Protein AF-M0ZMR1-F1 (afdb_monomer_lite)

Organism: Solanum tuberosum (NCBI:txid4113)

Foldseek 3Di:
DDDDDLVNLLVVLLVVLVVLLVVQVVCCVPDPDHLADPVLVLLLCLLCCVLVVHHSVVSVPDPDDSVSSVQCVCCVPPHVCPLLSVQLVLLSLLLVLLLVVCVLVVHDPVVNVVVSCCSRVPPVNSSCSSSRHNVSNVSNVVSVVVVCVSVVVDPPDD

InterPro domains:
  IPR007704 GPI mannosyltransferase 1 [PTHR12886] (4-154)
  IPR009600 GPI transamidase subunit PIG-U [PF06728] (14-154)

pLDDT: mean 94.02, std 10.06, range [45.0, 98.44]

Radius of gyration: 17.82 Å; chains: 1; bounding box: 36×49×54 Å

Sequence (158 aa):
MVTVNLKSLLIFSAFLRLFLIIYGEWQDTHMEVRYTDVDYLVFSDAAALVAAGKSPYQRSTYRYSPLIAFLLVPNSFIHPSWGKFIFSASDLLVGFLINAILKLRGVPEKLCTYSVMVWLLNPFTFTIGTRGNCEPIICAIILWIILCLMNGKTSSTF

Secondary structure (DSSP, 8-state):
-----HHHHHHHHHHHHHHHHHHHHHHHHH-SS-SS-HHHHHHHHHHHHHHTTS-GGGSTT--S-HHHHHHTGGGGTT-TTHHHHHHHHHHHHHHHHHHHHHHHTT--HHHHHHHHHHHHS-HHHHHHHHHT-SHHHHHHHHHHHHHHHHTT-S----

Structure (mmCIF, N/CA/C/O backbone):
data_AF-M0ZMR1-F1
#
_entry.id   AF-M0ZMR1-F1
#
loop_
_atom_site.group_PDB
_atom_site.id
_atom_site.type_symbol
_atom_site.label_atom_id
_atom_site.label_alt_id
_atom_site.label_comp_id
_atom_site.label_asym_id
_atom_site.label_entity_id
_atom_site.label_seq_id
_atom_site.pdbx_PDB_ins_code
_atom_site.Cartn_x
_atom_site.Cartn_y
_atom_site.Cartn_z
_atom_site.occupancy
_atom_site.B_iso_or_equiv
_atom_site.auth_seq_id
_atom_site.auth_comp_id
_atom_site.auth_asym_id
_atom_site.auth_atom_id
_atom_site.pdbx_PDB_model_num
ATOM 1 N N . MET A 1 1 ? -4.372 -10.681 30.554 1.00 45.00 1 MET A N 1
ATOM 2 C CA . MET A 1 1 ? -4.889 -10.542 29.174 1.00 45.00 1 MET A CA 1
ATOM 3 C C . MET A 1 1 ? -4.045 -9.471 28.500 1.00 45.00 1 MET A C 1
ATOM 5 O O . MET A 1 1 ? -4.062 -8.347 28.981 1.00 45.00 1 MET A O 1
ATOM 9 N N . VAL A 1 2 ? -3.215 -9.825 27.514 1.00 52.09 2 VAL A N 1
ATOM 10 C CA . VAL A 1 2 ? -2.314 -8.865 26.849 1.00 52.09 2 VAL A CA 1
ATOM 11 C C . VAL A 1 2 ? -3.168 -7.811 26.146 1.00 52.09 2 VAL A C 1
ATOM 13 O O . VAL A 1 2 ? -3.940 -8.135 25.247 1.00 52.09 2 VAL A O 1
ATOM 16 N N . THR A 1 3 ? -3.083 -6.559 26.586 1.00 65.75 3 THR A N 1
ATOM 17 C CA . THR A 1 3 ? -3.743 -5.434 25.927 1.00 65.75 3 THR A CA 1
ATOM 18 C C . THR A 1 3 ? -2.924 -5.057 24.696 1.00 65.75 3 THR A C 1
ATOM 20 O O . THR A 1 3 ? -1.833 -4.502 24.796 1.00 65.75 3 THR A O 1
ATOM 23 N N . VAL A 1 4 ? -3.420 -5.413 23.510 1.00 77.75 4 VAL A N 1
ATOM 24 C CA . VAL A 1 4 ? -2.754 -5.068 22.248 1.00 77.75 4 VAL A CA 1
ATOM 25 C C . VAL A 1 4 ? -2.888 -3.562 22.020 1.00 77.75 4 VAL A C 1
ATOM 27 O O . VAL A 1 4 ? -3.987 -3.052 21.817 1.00 77.75 4 VAL A O 1
ATOM 30 N N . ASN A 1 5 ? -1.763 -2.848 22.072 1.00 88.75 5 ASN A N 1
ATOM 31 C CA . ASN A 1 5 ? -1.697 -1.421 21.770 1.00 88.75 5 ASN A CA 1
ATOM 32 C C . ASN A 1 5 ? -1.697 -1.206 20.245 1.00 88.75 5 ASN A C 1
ATOM 34 O O . ASN A 1 5 ? -0.951 -1.876 19.527 1.00 88.75 5 ASN A O 1
ATOM 38 N N . LEU A 1 6 ? -2.476 -0.234 19.758 1.00 91.31 6 LEU A N 1
ATOM 39 C CA . LEU A 1 6 ? -2.524 0.160 18.345 1.00 91.31 6 LEU A CA 1
ATOM 40 C C . LEU A 1 6 ? -1.130 0.426 17.757 1.00 91.31 6 LEU A C 1
ATOM 42 O O . LEU A 1 6 ? -0.841 -0.010 16.647 1.00 91.31 6 LEU A O 1
ATOM 46 N N . LYS A 1 7 ? -0.247 1.102 18.501 1.00 94.00 7 LYS A N 1
ATOM 47 C CA . LYS A 1 7 ? 1.122 1.388 18.055 1.00 94.00 7 LYS A CA 1
ATOM 48 C C . LYS A 1 7 ? 1.908 0.100 17.819 1.00 94.00 7 LYS A C 1
ATOM 50 O O . LYS A 1 7 ? 2.550 -0.039 16.784 1.00 94.00 7 LYS A O 1
ATOM 55 N N . SER A 1 8 ? 1.833 -0.848 18.751 1.00 94.38 8 SER A N 1
ATOM 56 C CA . SER A 1 8 ? 2.492 -2.151 18.618 1.00 94.38 8 SER A CA 1
ATOM 57 C C . SER A 1 8 ? 1.936 -2.938 17.432 1.00 94.38 8 SER A C 1
ATOM 59 O O . SER A 1 8 ? 2.708 -3.527 16.681 1.00 94.38 8 SER A O 1
ATOM 61 N N . LEU A 1 9 ? 0.615 -2.894 17.224 1.00 95.69 9 LEU A N 1
ATOM 62 C CA . LEU A 1 9 ? -0.043 -3.543 16.092 1.00 95.69 9 LEU A CA 1
ATOM 63 C C . LEU A 1 9 ? 0.398 -2.943 14.750 1.00 95.69 9 LEU A C 1
ATOM 65 O O . LEU A 1 9 ? 0.720 -3.695 13.834 1.00 95.69 9 LEU A O 1
ATOM 69 N N . LEU A 1 10 ? 0.463 -1.613 14.638 1.00 97.00 10 LEU A N 1
ATOM 70 C CA . LEU A 1 10 ? 0.932 -0.919 13.435 1.00 97.00 10 LEU A CA 1
ATOM 71 C C . LEU A 1 10 ? 2.407 -1.214 13.143 1.00 97.00 10 LEU A C 1
ATOM 73 O O . LEU A 1 10 ? 2.744 -1.505 12.001 1.00 97.00 10 LEU A O 1
ATOM 77 N N . ILE A 1 11 ? 3.272 -1.196 14.163 1.00 97.50 11 ILE A N 1
ATOM 78 C CA . ILE A 1 11 ? 4.700 -1.518 14.012 1.00 97.50 11 ILE A CA 1
ATOM 79 C C . ILE A 1 11 ? 4.873 -2.958 13.526 1.00 97.50 11 ILE A C 1
ATOM 81 O O . ILE A 1 11 ? 5.568 -3.193 12.541 1.00 97.50 11 ILE A O 1
ATOM 85 N N . PHE A 1 12 ? 4.208 -3.918 14.171 1.00 97.38 12 PHE A N 1
ATOM 86 C CA . PHE A 1 12 ? 4.248 -5.316 13.744 1.00 97.38 12 PHE A CA 1
ATOM 87 C C . PHE A 1 12 ? 3.744 -5.482 12.303 1.00 97.38 12 PHE A C 1
ATOM 89 O O . PHE A 1 12 ? 4.384 -6.133 11.481 1.00 97.38 12 PHE A O 1
ATOM 96 N N . SER A 1 13 ? 2.634 -4.823 11.972 1.00 97.69 13 SER A N 1
ATOM 97 C CA . SER A 1 13 ? 2.034 -4.835 10.634 1.00 97.69 13 SER A CA 1
ATOM 98 C C . SER A 1 13 ? 2.946 -4.212 9.570 1.00 97.69 13 SER A C 1
ATOM 100 O O . SER A 1 13 ? 2.953 -4.673 8.426 1.00 97.69 13 SER A O 1
ATOM 102 N N . ALA A 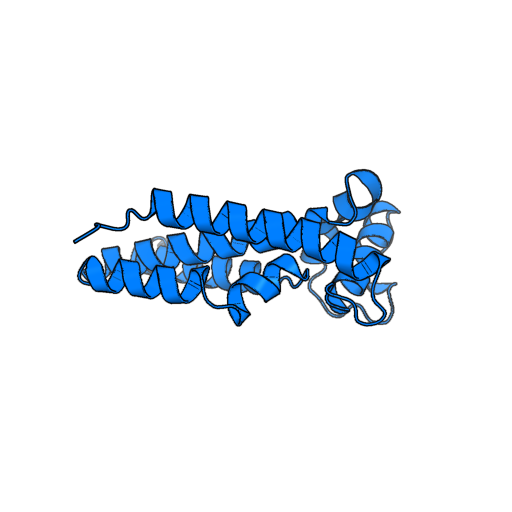1 14 ? 3.729 -3.192 9.932 1.00 98.25 14 ALA A N 1
ATOM 103 C CA . ALA A 1 14 ? 4.725 -2.577 9.061 1.00 98.25 14 ALA A CA 1
ATOM 104 C C . ALA A 1 14 ? 5.897 -3.527 8.790 1.00 98.25 14 ALA A C 1
ATOM 106 O O . ALA A 1 14 ? 6.274 -3.709 7.634 1.00 98.25 14 ALA A O 1
ATOM 107 N N . PHE A 1 15 ? 6.419 -4.191 9.828 1.00 98.31 15 PHE A N 1
ATOM 108 C CA . PHE A 1 15 ? 7.455 -5.214 9.667 1.00 98.31 15 PHE A CA 1
ATOM 109 C C . PHE A 1 15 ? 6.977 -6.386 8.811 1.00 98.31 15 PHE A C 1
ATOM 111 O O . PHE A 1 15 ? 7.713 -6.831 7.936 1.00 98.31 15 PHE A O 1
ATOM 118 N N . LEU A 1 16 ? 5.736 -6.843 9.006 1.00 98.19 16 LEU A N 1
ATOM 119 C CA . LEU A 1 16 ? 5.136 -7.887 8.177 1.00 98.19 16 LEU A CA 1
ATOM 120 C C . LEU A 1 16 ? 5.099 -7.483 6.695 1.00 98.19 16 LEU A C 1
ATOM 122 O O . LEU A 1 16 ? 5.513 -8.259 5.840 1.00 98.19 16 LEU A O 1
ATOM 126 N N . ARG A 1 17 ? 4.654 -6.260 6.379 1.00 98.19 17 ARG A N 1
ATOM 127 C CA . ARG A 1 17 ? 4.613 -5.754 4.994 1.00 98.19 17 ARG A CA 1
ATOM 128 C C . ARG A 1 17 ? 6.011 -5.608 4.398 1.00 98.19 17 ARG A C 1
ATOM 130 O O . ARG A 1 17 ? 6.222 -6.023 3.265 1.00 98.19 17 ARG A O 1
ATOM 137 N N . LEU A 1 18 ? 6.970 -5.087 5.164 1.00 98.31 18 LEU A N 1
ATOM 138 C CA . LEU A 1 18 ? 8.369 -5.001 4.739 1.00 98.31 18 LEU A CA 1
ATOM 139 C C . LEU A 1 18 ? 8.934 -6.388 4.406 1.00 98.31 18 LEU A C 1
ATOM 141 O O . LEU A 1 18 ? 9.500 -6.576 3.333 1.00 98.31 18 LEU A O 1
ATOM 145 N N . PHE A 1 19 ? 8.732 -7.361 5.297 1.00 98.25 19 PHE A N 1
ATOM 146 C CA . PHE A 1 19 ? 9.141 -8.744 5.077 1.00 98.25 19 PHE A CA 1
ATOM 147 C C . PHE A 1 19 ? 8.522 -9.319 3.798 1.00 98.25 19 PHE A C 1
ATOM 149 O O . PHE A 1 19 ? 9.233 -9.910 2.993 1.00 98.25 19 PHE A O 1
ATOM 156 N N . LEU A 1 20 ? 7.223 -9.104 3.574 1.00 98.06 20 LEU A N 1
ATOM 157 C CA . LEU A 1 20 ? 6.523 -9.591 2.385 1.00 98.06 20 LEU A CA 1
ATOM 158 C C . LEU A 1 20 ? 6.988 -8.926 1.087 1.00 98.06 20 LEU A C 1
ATOM 160 O O . LEU A 1 20 ? 7.036 -9.601 0.065 1.00 98.06 20 LEU A O 1
ATOM 164 N N . ILE A 1 21 ? 7.348 -7.639 1.103 1.00 98.25 21 ILE A N 1
ATOM 165 C CA . ILE A 1 21 ? 7.923 -6.964 -0.072 1.00 98.25 21 ILE A CA 1
ATOM 166 C C . ILE A 1 21 ? 9.272 -7.594 -0.428 1.00 98.25 21 ILE A C 1
ATOM 168 O O . ILE A 1 21 ? 9.481 -7.960 -1.582 1.00 98.25 21 ILE A O 1
ATOM 172 N N . ILE A 1 22 ? 10.151 -7.777 0.565 1.00 97.94 22 ILE A N 1
ATOM 173 C CA . ILE A 1 22 ? 11.471 -8.400 0.374 1.00 97.94 22 ILE A CA 1
ATOM 174 C C . ILE A 1 22 ? 11.313 -9.846 -0.110 1.00 97.94 22 ILE A C 1
ATOM 176 O O . ILE A 1 22 ? 11.943 -10.257 -1.083 1.00 97.94 22 ILE A O 1
ATOM 180 N N . TYR A 1 23 ? 10.435 -10.614 0.538 1.00 97.62 23 TYR A N 1
ATOM 181 C CA . TYR A 1 23 ? 10.121 -11.978 0.124 1.00 97.62 23 TYR A CA 1
ATOM 182 C C . TYR A 1 23 ? 9.555 -12.020 -1.298 1.00 97.62 23 TYR A C 1
ATOM 184 O O . TYR A 1 23 ? 9.935 -12.888 -2.075 1.00 97.62 23 TYR A O 1
ATOM 192 N N . GLY A 1 24 ? 8.690 -11.073 -1.659 1.00 97.06 24 GLY A N 1
ATOM 193 C CA . GLY A 1 24 ? 8.111 -10.969 -2.992 1.00 97.06 24 GLY A CA 1
ATOM 194 C C . GLY A 1 24 ? 9.158 -10.747 -4.081 1.00 97.06 24 GLY A C 1
ATOM 195 O O . GLY A 1 24 ? 9.087 -11.389 -5.123 1.00 97.06 24 GLY A O 1
ATOM 196 N N . GLU A 1 25 ? 10.165 -9.904 -3.837 1.00 96.38 25 GLU A N 1
ATOM 197 C CA . GLU A 1 25 ? 11.293 -9.722 -4.766 1.00 96.38 25 GLU A CA 1
ATOM 198 C C . GLU A 1 25 ? 12.123 -10.997 -4.930 1.00 96.38 25 GLU A C 1
ATOM 200 O O . GLU A 1 25 ? 12.506 -11.373 -6.044 1.00 96.38 25 GLU A O 1
ATOM 205 N N . TRP A 1 26 ? 12.373 -11.699 -3.824 1.00 97.50 26 TRP A N 1
ATOM 206 C CA . TRP A 1 26 ? 13.045 -12.990 -3.870 1.00 97.50 26 TRP A CA 1
ATOM 207 C C . TRP A 1 26 ? 12.213 -14.028 -4.641 1.00 97.50 26 TRP A C 1
ATOM 209 O O . TRP A 1 26 ? 12.730 -14.682 -5.546 1.00 97.50 26 TRP A O 1
ATOM 219 N N . GLN A 1 27 ? 10.913 -14.136 -4.361 1.00 97.69 27 GLN A N 1
ATOM 220 C CA . GLN A 1 27 ? 10.003 -15.041 -5.063 1.00 97.69 27 GLN A CA 1
ATOM 221 C C . GLN A 1 27 ? 9.972 -14.738 -6.564 1.00 97.69 27 GLN A C 1
ATOM 223 O O . GLN A 1 27 ? 10.095 -15.655 -7.371 1.00 97.69 27 GLN A O 1
ATOM 228 N N . ASP A 1 28 ? 9.860 -13.465 -6.946 1.00 96.50 28 ASP A N 1
ATOM 229 C CA . ASP A 1 28 ? 9.814 -13.061 -8.350 1.00 96.50 28 ASP A CA 1
ATOM 230 C C . ASP A 1 28 ? 11.083 -13.452 -9.118 1.00 96.50 28 ASP A C 1
ATOM 232 O O . ASP A 1 28 ? 11.025 -13.649 -10.328 1.00 96.50 28 ASP A O 1
ATOM 236 N N . THR A 1 29 ? 12.229 -13.565 -8.450 1.00 96.31 29 THR A N 1
ATOM 237 C CA . THR A 1 29 ? 13.501 -13.938 -9.088 1.00 96.31 29 THR A CA 1
ATOM 238 C C . THR A 1 29 ? 13.769 -15.444 -9.088 1.00 96.31 29 THR A C 1
ATOM 240 O O . THR A 1 29 ? 14.530 -15.910 -9.933 1.00 96.31 29 THR A O 1
ATOM 243 N N . HIS A 1 30 ? 13.142 -16.207 -8.188 1.00 97.25 30 HIS A N 1
ATOM 244 C CA . HIS A 1 30 ? 13.439 -17.632 -7.981 1.00 97.25 30 HIS A CA 1
ATOM 245 C C . HIS A 1 30 ? 12.305 -18.582 -8.388 1.00 97.25 30 HIS A C 1
ATOM 247 O O . HIS A 1 30 ? 12.546 -19.780 -8.527 1.00 97.25 30 HIS A O 1
ATOM 253 N N . MET A 1 31 ? 11.076 -18.091 -8.561 1.00 96.38 31 MET A N 1
ATOM 254 C CA . MET A 1 31 ? 9.902 -18.915 -8.857 1.00 96.38 31 MET A CA 1
ATOM 255 C C . MET A 1 31 ? 9.241 -18.511 -10.176 1.00 96.38 31 MET A C 1
ATOM 257 O O . MET A 1 31 ? 9.267 -17.352 -10.583 1.00 96.38 31 MET A O 1
ATOM 261 N N . GLU A 1 32 ? 8.601 -19.480 -10.832 1.00 94.31 32 GLU A N 1
ATOM 262 C CA . GLU A 1 32 ? 7.824 -19.240 -12.053 1.00 94.31 32 GLU A CA 1
ATOM 263 C C . GLU A 1 32 ? 6.596 -18.359 -11.771 1.00 94.31 32 GLU A C 1
ATOM 265 O O . GLU A 1 32 ? 6.311 -17.408 -12.502 1.00 94.31 32 GLU A O 1
ATOM 270 N N . VAL A 1 33 ? 5.900 -18.635 -10.663 1.00 95.00 33 VAL A N 1
ATOM 271 C CA . VAL A 1 33 ? 4.735 -17.860 -10.230 1.00 95.00 33 VAL A CA 1
ATOM 272 C C . VAL A 1 33 ? 5.185 -16.610 -9.482 1.00 95.00 33 VAL A C 1
ATOM 274 O O . VAL A 1 33 ? 5.698 -16.677 -8.360 1.00 95.00 33 VAL A O 1
ATOM 277 N N . ARG A 1 34 ? 4.926 -15.456 -10.097 1.00 94.38 34 ARG A N 1
ATOM 278 C CA . ARG A 1 34 ? 5.265 -14.140 -9.551 1.00 94.38 34 ARG A CA 1
ATOM 279 C C . ARG A 1 34 ? 4.391 -13.774 -8.351 1.00 94.38 34 ARG A C 1
ATOM 281 O O . ARG A 1 34 ? 3.173 -13.974 -8.348 1.00 94.38 34 ARG A O 1
ATOM 288 N N . TYR A 1 35 ? 5.033 -13.191 -7.346 1.00 96.44 35 TYR A N 1
ATOM 289 C CA . TYR A 1 35 ? 4.379 -12.507 -6.241 1.00 96.44 35 TYR A CA 1
ATOM 290 C C . TYR A 1 35 ? 3.810 -11.166 -6.702 1.00 96.44 35 TYR A C 1
ATOM 292 O O . TYR A 1 35 ? 2.670 -10.838 -6.383 1.00 96.44 35 TYR A O 1
ATOM 300 N N . THR A 1 36 ? 4.579 -10.392 -7.471 1.00 97.00 36 THR A N 1
ATOM 301 C CA . THR A 1 36 ? 4.146 -9.070 -7.944 1.00 97.00 36 THR A CA 1
ATOM 302 C C . THR A 1 36 ? 2.875 -9.162 -8.788 1.00 97.00 36 THR A C 1
ATOM 304 O O . THR A 1 36 ? 2.719 -10.052 -9.623 1.00 97.00 36 THR A O 1
ATOM 307 N N . ASP A 1 37 ? 1.939 -8.249 -8.538 1.00 96.12 37 ASP A N 1
ATOM 308 C CA . ASP A 1 37 ? 0.725 -8.085 -9.333 1.00 96.12 37 ASP A CA 1
ATOM 309 C C . ASP A 1 37 ? 1.086 -7.586 -10.742 1.00 96.12 37 ASP A C 1
ATOM 311 O O . ASP A 1 37 ? 1.941 -6.713 -10.908 1.00 96.12 37 ASP A O 1
ATOM 315 N N . VAL A 1 38 ? 0.425 -8.123 -11.768 1.00 94.69 38 VAL A N 1
ATOM 316 C CA . VAL A 1 38 ? 0.638 -7.715 -13.162 1.00 94.69 38 VAL A CA 1
ATOM 317 C C . VAL A 1 38 ? 0.331 -6.231 -13.367 1.00 94.69 38 VAL A C 1
ATOM 319 O O . VAL A 1 38 ? 1.025 -5.556 -14.132 1.00 94.69 38 VAL A O 1
ATOM 322 N N . ASP A 1 39 ? -0.645 -5.696 -12.630 1.00 95.38 39 ASP A N 1
ATOM 323 C CA . ASP A 1 39 ? -1.010 -4.283 -12.699 1.00 95.38 39 ASP A CA 1
ATOM 324 C C . ASP A 1 39 ? 0.143 -3.382 -12.233 1.00 95.38 39 ASP A C 1
ATOM 326 O O . ASP A 1 39 ? 0.337 -2.295 -12.780 1.00 95.38 39 ASP A O 1
ATOM 330 N N . TYR A 1 40 ? 0.989 -3.852 -11.309 1.00 97.38 40 TYR A N 1
ATOM 331 C CA . TYR A 1 40 ? 2.151 -3.089 -10.851 1.00 97.38 40 TYR A CA 1
ATOM 332 C C . TYR A 1 40 ? 3.174 -2.842 -11.964 1.00 97.38 40 TYR A C 1
ATOM 334 O O . TYR A 1 40 ? 3.799 -1.776 -12.017 1.00 97.38 40 TYR A O 1
ATOM 342 N N . LEU A 1 41 ? 3.324 -3.800 -12.883 1.00 96.25 41 LEU A N 1
ATOM 343 C CA . LEU A 1 41 ? 4.177 -3.646 -14.062 1.00 96.25 41 LEU A CA 1
ATOM 344 C C . LEU A 1 41 ? 3.586 -2.606 -15.016 1.00 96.25 41 LEU A C 1
ATOM 346 O O . LEU A 1 41 ? 4.299 -1.722 -15.478 1.00 96.25 41 LEU A O 1
ATOM 350 N N . VAL A 1 42 ? 2.266 -2.638 -15.227 1.00 97.56 42 VAL A N 1
ATOM 351 C CA . VAL A 1 42 ? 1.559 -1.637 -16.041 1.00 97.56 42 VAL A CA 1
ATOM 352 C C . VAL A 1 42 ? 1.723 -0.231 -15.453 1.00 97.56 42 VAL A C 1
ATOM 354 O O . VAL A 1 42 ? 1.956 0.718 -16.204 1.00 97.56 42 VAL A O 1
ATOM 357 N N . PHE A 1 43 ? 1.655 -0.080 -14.125 1.00 97.31 43 PHE A N 1
ATOM 358 C CA . PHE A 1 43 ? 1.907 1.208 -13.473 1.00 97.31 43 PHE A CA 1
ATOM 359 C C . PHE A 1 43 ? 3.356 1.665 -13.634 1.00 97.31 43 PHE A C 1
ATOM 361 O O . PHE A 1 43 ? 3.597 2.843 -13.887 1.00 97.31 43 PHE A O 1
ATOM 368 N N . SER A 1 44 ? 4.309 0.743 -13.492 1.00 97.69 44 SER A N 1
ATOM 369 C CA . SER A 1 44 ? 5.741 1.042 -13.572 1.00 97.69 44 SER A CA 1
ATOM 370 C C . SER A 1 44 ? 6.161 1.440 -14.988 1.00 97.69 44 SER A C 1
ATOM 372 O O . SER A 1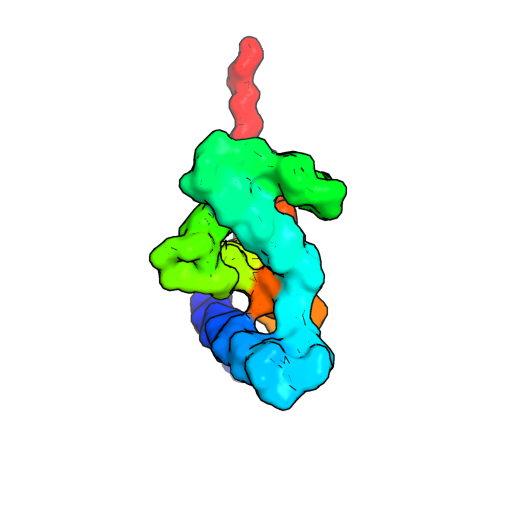 44 ? 6.894 2.413 -15.149 1.00 97.69 44 SER A O 1
ATOM 374 N N . ASP A 1 45 ? 5.625 0.777 -16.016 1.00 97.75 45 ASP A N 1
ATOM 375 C CA . ASP A 1 45 ? 5.829 1.153 -17.420 1.00 97.75 45 ASP A CA 1
ATOM 376 C C . ASP A 1 45 ? 5.304 2.570 -17.699 1.00 97.75 45 ASP A C 1
ATOM 378 O O . ASP A 1 45 ? 5.974 3.396 -18.323 1.00 97.75 45 ASP A O 1
ATOM 382 N N . ALA A 1 46 ? 4.095 2.875 -17.219 1.00 97.94 46 ALA A N 1
ATOM 383 C CA . ALA A 1 46 ? 3.503 4.198 -17.369 1.00 97.94 46 ALA A CA 1
ATOM 384 C C . ALA A 1 46 ? 4.278 5.272 -16.594 1.00 97.94 46 ALA A C 1
ATOM 386 O O . ALA A 1 46 ? 4.460 6.381 -17.093 1.00 97.94 46 ALA A O 1
ATOM 387 N N . ALA A 1 47 ? 4.782 4.944 -15.405 1.00 97.94 47 ALA A N 1
ATOM 388 C CA . ALA A 1 47 ? 5.648 5.817 -14.624 1.00 97.94 47 ALA A CA 1
ATOM 389 C C . ALA A 1 47 ? 6.985 6.095 -15.332 1.00 97.94 47 ALA A C 1
ATOM 391 O O . ALA A 1 47 ? 7.453 7.233 -15.324 1.00 97.94 47 ALA A O 1
ATOM 392 N N . ALA A 1 48 ? 7.569 5.098 -16.002 1.00 98.00 48 ALA A N 1
ATOM 393 C CA . ALA A 1 48 ? 8.772 5.271 -16.815 1.00 98.00 48 ALA A CA 1
ATOM 394 C C . ALA A 1 48 ? 8.524 6.180 -18.031 1.00 98.00 48 ALA A C 1
ATOM 396 O O . ALA A 1 48 ? 9.360 7.024 -18.358 1.00 98.00 48 ALA A O 1
ATOM 397 N N . LEU A 1 49 ? 7.351 6.077 -18.671 1.00 98.12 49 LEU A N 1
ATOM 398 C CA . LEU A 1 49 ? 6.938 7.016 -19.721 1.00 98.12 49 LEU A CA 1
ATOM 399 C C . LEU A 1 49 ? 6.838 8.447 -19.186 1.00 98.12 49 LEU A C 1
ATOM 401 O O . LEU A 1 49 ? 7.372 9.363 -19.811 1.00 98.12 49 LEU A O 1
ATOM 405 N N . VAL A 1 50 ? 6.219 8.635 -18.018 1.00 98.06 50 VAL A N 1
ATOM 406 C CA . VAL A 1 50 ? 6.131 9.947 -17.358 1.00 98.06 50 VAL A CA 1
ATOM 407 C C . VAL A 1 50 ? 7.521 10.491 -17.024 1.00 98.06 50 VAL A C 1
ATOM 409 O O . VAL A 1 50 ? 7.795 11.657 -17.301 1.00 98.06 50 VAL A O 1
ATOM 412 N N . ALA A 1 51 ? 8.425 9.657 -16.501 1.00 97.50 51 ALA A N 1
ATOM 413 C CA . ALA A 1 51 ? 9.810 10.040 -16.223 1.00 97.50 51 ALA A CA 1
ATOM 414 C C . ALA A 1 51 ? 10.563 10.487 -17.492 1.00 97.50 51 ALA A C 1
ATOM 416 O O . ALA 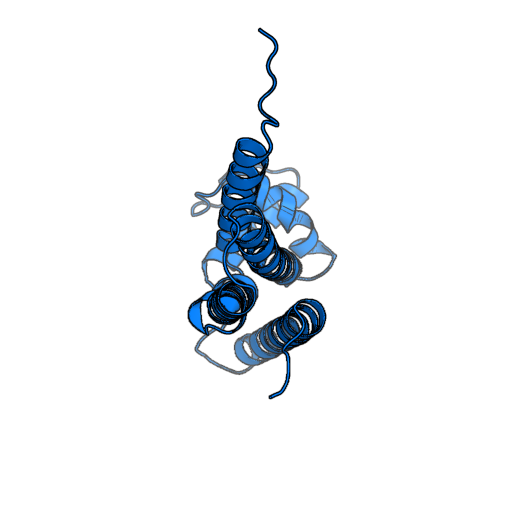A 1 51 ? 11.411 11.373 -17.429 1.00 97.50 51 ALA A O 1
ATOM 417 N N . ALA A 1 52 ? 10.213 9.928 -18.655 1.00 97.56 52 ALA A N 1
ATOM 418 C CA . ALA A 1 52 ? 10.728 10.328 -19.964 1.00 97.56 52 ALA A CA 1
ATOM 419 C C . ALA A 1 52 ? 9.990 11.532 -20.594 1.00 97.56 52 ALA A C 1
ATOM 421 O O . ALA A 1 52 ? 10.196 11.826 -21.772 1.00 97.56 52 ALA A O 1
ATOM 422 N N . GLY A 1 53 ? 9.101 12.208 -19.855 1.00 97.12 53 GLY A N 1
ATOM 423 C CA . GLY A 1 53 ? 8.318 13.350 -20.341 1.00 97.12 53 GLY A CA 1
ATOM 424 C C . GLY A 1 53 ? 7.181 12.979 -21.300 1.00 97.12 53 GLY A C 1
ATOM 425 O O . GLY A 1 53 ? 6.660 13.842 -22.005 1.00 97.12 53 GLY A O 1
ATOM 426 N N . LYS A 1 54 ? 6.797 11.699 -21.361 1.00 98.00 54 LYS A N 1
ATOM 427 C CA . LYS A 1 54 ? 5.728 11.185 -22.226 1.00 98.00 54 LYS A CA 1
ATOM 428 C C . LYS A 1 54 ? 4.429 10.997 -21.445 1.00 98.00 54 LYS A C 1
ATOM 430 O O . LYS A 1 54 ? 4.401 10.954 -20.219 1.00 98.00 54 LYS A O 1
ATOM 435 N N . SER A 1 55 ? 3.328 10.852 -22.178 1.00 97.56 55 SER A N 1
ATOM 436 C CA . SER A 1 55 ? 2.032 10.537 -21.573 1.00 97.56 55 SER A CA 1
ATOM 437 C C . SER A 1 55 ? 2.013 9.093 -21.039 1.00 97.56 55 SER A C 1
ATOM 439 O O . SER A 1 55 ? 2.407 8.186 -21.779 1.00 97.56 55 SER A O 1
ATOM 441 N N . PRO A 1 56 ? 1.497 8.840 -19.816 1.00 97.12 56 PRO A N 1
ATOM 442 C CA . PRO A 1 56 ? 1.377 7.485 -19.266 1.00 97.12 56 PRO A CA 1
ATOM 443 C C . PRO A 1 56 ? 0.460 6.594 -20.116 1.00 97.12 56 PRO A C 1
ATOM 445 O O . PRO A 1 56 ? 0.666 5.387 -20.202 1.00 97.12 56 PRO A O 1
ATOM 448 N N . TYR A 1 57 ? -0.507 7.195 -20.816 1.00 97.38 57 TYR A N 1
ATOM 449 C CA . TYR A 1 57 ? -1.447 6.493 -21.692 1.00 97.38 57 TYR A CA 1
ATOM 450 C C . TYR A 1 57 ? -0.826 5.995 -23.002 1.00 97.38 57 TYR A C 1
ATOM 452 O O . TYR A 1 57 ? -1.491 5.301 -23.765 1.00 97.38 57 TYR A O 1
ATOM 460 N N . GLN A 1 58 ? 0.446 6.309 -23.281 1.00 97.25 58 GLN A N 1
ATOM 461 C CA . GLN A 1 58 ? 1.168 5.648 -24.375 1.00 97.25 58 G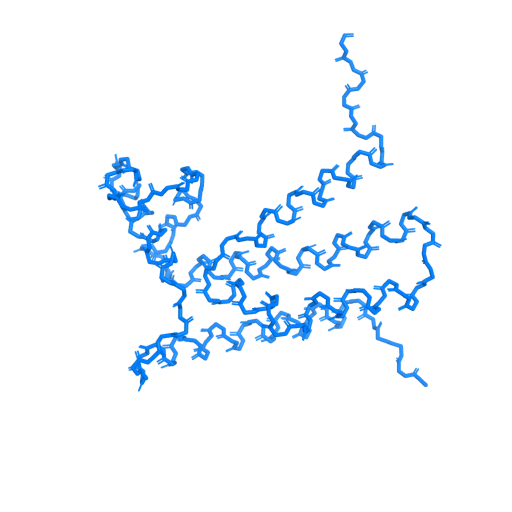LN A CA 1
ATOM 462 C C . GLN A 1 58 ? 1.439 4.168 -24.065 1.00 97.25 58 GLN A C 1
ATOM 464 O O . GLN A 1 58 ? 1.680 3.382 -24.981 1.00 97.25 58 GLN A O 1
ATOM 469 N N . ARG A 1 59 ? 1.347 3.753 -22.794 1.00 95.56 59 ARG A N 1
ATOM 470 C CA . ARG A 1 59 ? 1.277 2.339 -22.434 1.00 95.56 59 ARG A CA 1
ATOM 471 C C . ARG A 1 59 ? -0.125 1.815 -22.751 1.00 95.56 59 ARG A C 1
ATOM 473 O O . ARG A 1 59 ? -1.082 2.130 -22.057 1.00 95.56 59 ARG A O 1
ATOM 480 N N . SER A 1 60 ? -0.225 0.957 -23.766 1.00 92.00 60 SER A N 1
ATOM 481 C CA . SER A 1 60 ? -1.498 0.479 -24.336 1.00 92.00 60 SER A CA 1
ATOM 482 C C . SER A 1 60 ? -2.508 -0.116 -23.345 1.00 92.00 60 SER A C 1
ATOM 484 O O . SER A 1 60 ? -3.708 0.003 -23.566 1.00 92.00 60 SER A O 1
ATOM 486 N N . THR A 1 61 ? -2.059 -0.754 -22.261 1.00 95.00 61 THR A N 1
ATOM 487 C CA . THR A 1 61 ? -2.949 -1.363 -21.254 1.00 95.00 61 THR A CA 1
ATOM 488 C C . THR A 1 61 ? -3.116 -0.510 -19.994 1.00 95.00 61 THR A C 1
ATOM 490 O O . THR A 1 61 ? -3.708 -0.971 -19.019 1.00 95.00 61 THR A O 1
ATOM 493 N N . TYR A 1 62 ? -2.598 0.722 -19.978 1.00 96.06 62 TYR A N 1
ATOM 494 C CA . TYR A 1 62 ? -2.733 1.622 -18.837 1.00 96.06 62 TYR A CA 1
ATOM 495 C C . TYR A 1 62 ? -4.121 2.273 -18.816 1.00 96.06 62 TYR A C 1
ATOM 497 O O . TYR A 1 62 ? -4.442 3.125 -19.640 1.00 96.06 62 TYR A O 1
ATOM 505 N N . ARG A 1 63 ? -4.942 1.870 -17.842 1.00 95.81 63 ARG A N 1
ATOM 506 C CA . ARG A 1 63 ? -6.346 2.299 -17.669 1.00 95.81 63 ARG A CA 1
ATOM 507 C C . ARG A 1 63 ? -6.615 3.055 -16.362 1.00 95.81 63 ARG A C 1
ATOM 509 O O . ARG A 1 63 ? -7.763 3.221 -15.966 1.00 95.81 63 ARG A O 1
ATOM 516 N N . TYR A 1 64 ? -5.559 3.448 -15.660 1.00 95.25 64 TYR A N 1
ATOM 517 C CA . TYR A 1 64 ? -5.637 4.006 -14.312 1.00 95.25 64 TYR A CA 1
ATOM 518 C C . TYR A 1 64 ? -5.489 5.528 -14.345 1.00 95.25 64 TYR A C 1
ATOM 520 O O . TYR A 1 64 ? -5.059 6.104 -15.343 1.00 95.25 64 TYR A O 1
ATOM 528 N N . SER A 1 65 ? -5.827 6.190 -13.235 1.00 95.00 65 SER A N 1
ATOM 529 C CA . SER A 1 65 ? -5.609 7.633 -13.083 1.00 95.00 65 SER A CA 1
ATOM 530 C C . SER A 1 65 ? -4.142 7.987 -13.365 1.00 95.00 65 SER A C 1
ATOM 532 O O . SER A 1 65 ? -3.251 7.282 -12.881 1.00 95.00 65 SER A O 1
ATOM 534 N N . PRO A 1 66 ? -3.840 9.080 -14.089 1.00 96.19 66 PRO A N 1
ATOM 535 C CA . PRO A 1 66 ? -2.460 9.444 -14.396 1.00 96.19 66 PRO A CA 1
ATOM 536 C C . PRO A 1 66 ? -1.687 9.800 -13.118 1.00 96.19 66 PRO A C 1
ATOM 538 O O . PRO A 1 66 ? -0.472 9.641 -13.077 1.00 96.19 66 PRO A O 1
ATOM 541 N N . LEU A 1 67 ? -2.392 10.190 -12.046 1.00 96.75 67 LEU A N 1
ATOM 542 C CA . LEU A 1 67 ? -1.813 10.455 -10.729 1.00 96.75 67 LEU A CA 1
ATOM 543 C C . LEU A 1 67 ? -1.030 9.257 -10.177 1.00 96.75 67 LEU A C 1
ATOM 545 O O . LEU A 1 67 ? -0.004 9.464 -9.539 1.00 96.75 67 LEU A O 1
ATOM 549 N N . ILE A 1 68 ? -1.466 8.020 -10.449 1.00 96.88 68 ILE A N 1
ATOM 550 C CA . ILE A 1 68 ? -0.729 6.821 -10.026 1.00 96.88 68 ILE A CA 1
ATOM 551 C C . ILE A 1 68 ? 0.605 6.725 -10.769 1.00 96.88 68 ILE A C 1
ATOM 553 O O . ILE A 1 68 ? 1.633 6.535 -10.127 1.00 96.88 68 ILE A O 1
ATOM 557 N N . ALA A 1 69 ? 0.627 6.932 -12.088 1.00 97.25 69 ALA A N 1
ATOM 558 C CA . ALA A 1 69 ? 1.874 6.946 -12.850 1.00 97.25 69 ALA A CA 1
ATOM 559 C C . ALA A 1 69 ? 2.843 8.024 -12.338 1.00 97.25 69 ALA A C 1
ATOM 561 O O . ALA A 1 69 ? 4.013 7.723 -12.122 1.00 97.25 69 ALA A O 1
ATOM 562 N N . PHE A 1 70 ? 2.359 9.243 -12.064 1.00 97.62 70 PHE A N 1
ATOM 563 C CA . PHE A 1 70 ? 3.181 10.311 -11.476 1.00 97.62 70 PHE A CA 1
ATOM 564 C C . PHE A 1 70 ? 3.721 9.947 -10.087 1.00 97.62 70 PHE A C 1
ATOM 566 O O . PHE A 1 70 ? 4.899 10.160 -9.811 1.00 97.62 70 PHE A O 1
ATOM 573 N N . LEU A 1 71 ? 2.888 9.364 -9.222 1.00 97.81 71 LEU A N 1
ATOM 574 C CA . LEU A 1 71 ? 3.282 8.930 -7.878 1.00 97.81 71 LEU A CA 1
ATOM 575 C C . LEU A 1 71 ? 4.377 7.851 -7.907 1.00 97.81 71 LEU A C 1
ATOM 577 O O . LEU A 1 71 ? 5.219 7.787 -7.008 1.00 97.81 71 LEU A O 1
ATOM 581 N N . LEU A 1 72 ? 4.367 7.013 -8.946 1.00 98.00 72 LEU A N 1
ATOM 582 C CA . LEU A 1 72 ? 5.302 5.908 -9.130 1.00 98.00 72 LEU A CA 1
ATOM 583 C C . LEU A 1 72 ? 6.516 6.245 -9.996 1.00 98.00 72 LEU A C 1
ATOM 585 O O . LEU A 1 72 ? 7.349 5.370 -10.205 1.00 98.00 72 LEU A O 1
ATOM 589 N N . VAL A 1 73 ? 6.675 7.484 -10.466 1.00 98.19 73 VAL A N 1
ATOM 590 C CA . VAL A 1 73 ? 7.869 7.932 -11.214 1.00 98.19 73 VAL A CA 1
ATOM 591 C C . VAL A 1 73 ? 9.192 7.481 -10.561 1.00 98.19 73 VAL A C 1
ATOM 593 O O . VAL A 1 73 ? 10.055 6.968 -11.283 1.00 98.19 73 VAL A O 1
ATOM 596 N N . PRO A 1 74 ? 9.355 7.537 -9.220 1.00 98.25 74 PRO A N 1
ATOM 597 C CA . PRO A 1 74 ? 10.574 7.060 -8.570 1.00 98.25 74 PRO A CA 1
ATOM 598 C C . PRO A 1 74 ? 10.846 5.551 -8.692 1.00 98.25 74 PRO A C 1
ATOM 600 O O . PRO A 1 74 ? 11.974 5.135 -8.428 1.00 98.25 74 PRO A O 1
ATOM 603 N N . ASN A 1 75 ? 9.890 4.732 -9.157 1.00 97.12 75 ASN A N 1
ATOM 604 C CA . ASN A 1 75 ? 10.143 3.324 -9.499 1.00 97.12 75 ASN A CA 1
ATOM 605 C C . ASN A 1 75 ? 11.296 3.184 -10.506 1.00 97.12 75 ASN A C 1
ATOM 607 O O . ASN A 1 75 ? 12.018 2.191 -10.472 1.00 97.12 75 ASN A O 1
ATOM 611 N N . SER A 1 76 ? 11.473 4.175 -11.390 1.00 93.62 76 SER A N 1
ATOM 612 C CA . SER A 1 76 ? 12.439 4.112 -12.494 1.00 93.62 76 SER A CA 1
ATOM 613 C C . SER A 1 76 ? 13.872 4.476 -12.096 1.00 93.62 76 SER A C 1
ATOM 615 O O . SER A 1 76 ? 14.801 4.095 -12.801 1.00 93.62 76 SER A O 1
ATOM 617 N N . PHE A 1 77 ? 14.072 5.227 -11.006 1.00 94.56 77 PHE A N 1
ATOM 618 C CA . PHE A 1 77 ? 15.401 5.743 -10.634 1.00 94.56 77 PHE A CA 1
ATOM 619 C C . PHE A 1 77 ? 15.771 5.611 -9.150 1.00 94.56 77 PHE A C 1
ATOM 621 O O . PHE A 1 77 ? 16.936 5.810 -8.821 1.00 94.56 77 PHE A O 1
ATOM 628 N N . ILE A 1 78 ? 14.833 5.274 -8.254 1.00 95.88 78 ILE A N 1
ATOM 629 C CA . ILE A 1 78 ? 15.137 4.940 -6.851 1.00 95.88 78 ILE A CA 1
ATOM 630 C C . ILE A 1 78 ? 15.165 3.423 -6.672 1.00 95.88 78 ILE A C 1
ATOM 632 O O . ILE A 1 78 ? 16.207 2.856 -6.354 1.00 95.88 78 ILE A O 1
ATOM 636 N N . HIS A 1 79 ? 14.017 2.764 -6.843 1.00 95.94 79 HIS A N 1
ATOM 637 C CA . HIS A 1 79 ? 13.901 1.313 -6.713 1.00 95.94 79 HIS A CA 1
ATOM 638 C C . HIS A 1 79 ? 12.596 0.807 -7.347 1.00 95.94 79 HIS A C 1
ATOM 640 O O . HIS A 1 79 ? 11.553 1.409 -7.079 1.00 95.94 79 HIS A O 1
ATOM 646 N N . PRO A 1 80 ? 12.583 -0.333 -8.068 1.00 95.38 80 PRO A N 1
ATOM 647 C CA . PRO A 1 80 ? 11.364 -0.876 -8.677 1.00 95.38 80 PRO A CA 1
ATOM 648 C C . PRO A 1 80 ? 10.211 -1.106 -7.692 1.00 95.38 80 PRO A C 1
ATOM 650 O O . PRO A 1 80 ? 9.048 -1.005 -8.069 1.00 95.38 80 PRO A O 1
ATOM 653 N N . SER A 1 81 ? 10.507 -1.374 -6.418 1.00 97.00 81 SER A N 1
ATOM 654 C CA . SER A 1 81 ? 9.499 -1.592 -5.364 1.00 97.00 81 SER A CA 1
ATOM 655 C C . SER A 1 81 ? 9.037 -0.330 -4.632 1.00 97.00 81 SER A C 1
ATOM 657 O O . SER A 1 81 ? 8.269 -0.444 -3.679 1.00 97.00 81 SER A O 1
ATOM 659 N N . TRP A 1 82 ? 9.457 0.867 -5.052 1.00 97.75 82 TRP A N 1
ATOM 660 C CA . TRP A 1 82 ? 9.044 2.135 -4.435 1.00 97.75 82 TRP A CA 1
ATOM 661 C C . TRP A 1 82 ? 7.520 2.236 -4.243 1.00 97.75 82 TRP A C 1
ATOM 663 O O . TRP A 1 82 ? 7.043 2.491 -3.135 1.00 97.75 82 TRP A O 1
ATOM 673 N N . GLY A 1 83 ? 6.739 1.925 -5.278 1.00 97.50 83 GLY A N 1
ATOM 674 C CA . GLY A 1 83 ? 5.280 1.913 -5.196 1.00 97.50 83 GLY A CA 1
ATOM 675 C C . GLY A 1 83 ? 4.706 0.931 -4.175 1.00 97.50 83 GLY A C 1
ATOM 676 O O . GLY A 1 83 ? 3.776 1.286 -3.453 1.00 97.50 83 GLY A O 1
ATOM 677 N N . LYS A 1 84 ? 5.294 -0.264 -4.026 1.00 98.25 84 LYS A N 1
ATOM 678 C CA . LYS A 1 84 ? 4.861 -1.254 -3.018 1.00 98.25 84 LYS A CA 1
ATOM 679 C C . LYS A 1 84 ? 4.975 -0.711 -1.593 1.00 98.25 84 LYS A C 1
ATOM 681 O O . LYS A 1 84 ? 4.114 -1.000 -0.760 1.00 98.25 84 LYS A O 1
ATOM 686 N N . PHE A 1 85 ? 5.989 0.111 -1.308 1.00 98.06 85 PHE A N 1
ATOM 687 C CA . PHE A 1 85 ? 6.121 0.780 -0.011 1.00 98.06 85 PHE A CA 1
ATOM 688 C C . PHE A 1 85 ? 5.022 1.817 0.213 1.00 98.06 85 PHE A C 1
ATOM 690 O O . PHE A 1 85 ? 4.430 1.844 1.290 1.00 98.06 85 PHE A O 1
ATOM 697 N N . ILE A 1 86 ? 4.696 2.624 -0.801 1.00 98.12 86 ILE A N 1
ATOM 698 C CA . ILE A 1 86 ? 3.610 3.613 -0.718 1.00 98.12 86 ILE A CA 1
ATOM 699 C C . ILE A 1 86 ? 2.260 2.924 -0.497 1.00 98.12 86 ILE A C 1
ATOM 701 O O . ILE A 1 86 ? 1.487 3.328 0.377 1.00 98.12 86 ILE A O 1
ATOM 705 N N . PHE A 1 87 ? 1.970 1.871 -1.260 1.00 98.06 87 PHE A N 1
ATOM 706 C CA . PHE A 1 87 ? 0.714 1.131 -1.138 1.00 98.06 87 PHE A CA 1
ATOM 707 C C . PHE A 1 87 ? 0.604 0.449 0.226 1.00 98.06 87 PHE A C 1
ATOM 709 O O . PHE A 1 87 ? -0.424 0.554 0.891 1.00 98.06 87 PHE A O 1
ATOM 716 N N . SER A 1 88 ? 1.694 -0.149 0.706 1.00 98.06 88 SER A N 1
ATOM 717 C CA . SER A 1 88 ? 1.751 -0.757 2.038 1.00 98.06 88 SER A CA 1
ATOM 718 C C . SER A 1 88 ? 1.627 0.271 3.168 1.00 98.06 88 SER A C 1
ATOM 720 O O . SER A 1 88 ? 0.968 0.000 4.169 1.00 98.06 88 SER A O 1
ATOM 722 N N . ALA A 1 89 ? 2.207 1.465 3.022 1.00 98.19 89 ALA A N 1
ATOM 723 C CA . ALA A 1 89 ? 2.036 2.555 3.983 1.00 98.19 89 ALA A CA 1
ATOM 724 C C . ALA A 1 89 ? 0.585 3.062 4.015 1.00 98.19 89 ALA A C 1
ATOM 726 O O . ALA A 1 89 ? 0.046 3.338 5.087 1.00 98.19 89 ALA A O 1
ATOM 727 N N . SER A 1 90 ? -0.067 3.124 2.853 1.00 98.06 90 SER A N 1
ATOM 728 C CA . SER A 1 90 ? -1.483 3.494 2.741 1.00 98.06 90 SER A CA 1
ATOM 729 C C . SER A 1 90 ? -2.386 2.468 3.424 1.00 98.06 90 SER A C 1
ATOM 731 O O . SER A 1 90 ? -3.340 2.837 4.099 1.00 98.06 90 SER A O 1
ATOM 733 N N . ASP A 1 91 ? -2.038 1.186 3.352 1.00 97.19 91 ASP A N 1
ATOM 734 C CA . ASP A 1 91 ? -2.753 0.118 4.048 1.00 97.19 91 ASP A CA 1
ATOM 735 C C . ASP A 1 91 ? -2.642 0.217 5.587 1.00 97.19 91 ASP A C 1
ATOM 737 O O . ASP A 1 91 ? -3.617 0.013 6.315 1.00 97.19 91 ASP A O 1
ATOM 741 N N . LEU A 1 92 ? -1.479 0.629 6.108 1.00 98.25 92 LEU A N 1
ATOM 742 C CA . LEU A 1 92 ? -1.322 0.964 7.533 1.00 98.25 92 LEU A CA 1
ATOM 743 C C . LEU A 1 92 ? -2.167 2.186 7.923 1.00 98.25 92 LEU A C 1
ATOM 745 O O . LEU A 1 92 ? -2.774 2.205 8.999 1.00 98.25 92 LEU A O 1
ATOM 749 N N . LEU A 1 93 ? -2.225 3.194 7.046 1.00 98.38 93 LEU A N 1
ATOM 750 C CA . LEU A 1 93 ? -3.062 4.377 7.234 1.00 98.38 93 LEU A CA 1
ATOM 751 C C . LEU A 1 93 ? -4.549 4.007 7.271 1.00 98.38 93 LEU A C 1
ATOM 753 O O . LEU A 1 93 ? -5.267 4.533 8.119 1.00 98.38 93 LEU A O 1
ATOM 757 N N . VAL A 1 94 ? -5.009 3.063 6.444 1.00 98.44 94 VAL A N 1
ATOM 758 C CA . VAL A 1 94 ? -6.379 2.530 6.524 1.00 98.44 94 VAL A CA 1
ATOM 759 C C . VAL A 1 94 ? -6.662 1.971 7.918 1.00 98.44 94 VAL A C 1
ATOM 761 O O . VAL A 1 94 ? -7.644 2.373 8.542 1.00 98.44 94 VAL A O 1
ATOM 764 N N . GLY A 1 95 ? -5.784 1.120 8.457 1.00 97.75 95 GLY A N 1
ATOM 765 C CA . GLY A 1 95 ? -5.937 0.593 9.818 1.00 97.75 95 GLY A CA 1
ATOM 766 C C . GLY A 1 95 ? -6.025 1.697 10.882 1.00 97.75 95 GLY A C 1
ATOM 767 O O . GLY A 1 95 ? -6.864 1.638 11.783 1.00 97.75 95 GLY A O 1
ATOM 768 N N . PHE A 1 96 ? -5.210 2.747 10.755 1.00 98.19 96 PHE A N 1
ATOM 769 C CA . PHE A 1 96 ? -5.279 3.918 11.633 1.00 98.19 96 PHE A CA 1
ATOM 770 C C . PHE A 1 96 ? -6.609 4.681 11.501 1.00 98.19 96 PHE A C 1
ATOM 772 O O . PHE A 1 96 ? -7.218 5.034 12.515 1.00 98.19 96 PHE A O 1
ATOM 779 N N . LEU A 1 97 ? -7.085 4.909 10.275 1.00 98.25 97 LEU A N 1
ATOM 780 C CA . LEU A 1 97 ? -8.339 5.616 10.002 1.00 98.25 97 LEU A CA 1
ATOM 781 C C . LEU A 1 97 ? -9.559 4.831 10.493 1.00 98.25 97 LEU A C 1
ATOM 783 O O . LEU A 1 97 ? -10.447 5.429 11.097 1.00 98.25 97 LEU A O 1
ATOM 787 N N . ILE A 1 98 ? -9.577 3.503 10.328 1.00 98.06 98 ILE A N 1
ATOM 788 C CA . ILE A 1 98 ? -10.609 2.623 10.901 1.00 98.06 98 ILE A CA 1
ATOM 789 C C . ILE A 1 98 ? -10.695 2.846 12.412 1.00 98.06 98 ILE A C 1
ATOM 791 O O . ILE A 1 98 ? -11.773 3.119 12.940 1.00 98.06 98 ILE A O 1
ATOM 795 N N . ASN A 1 99 ? -9.559 2.796 13.114 1.00 97.62 99 ASN A N 1
ATOM 796 C CA . ASN A 1 99 ? -9.529 3.044 14.551 1.00 97.62 99 ASN A CA 1
ATOM 797 C C . ASN A 1 99 ? -10.062 4.441 14.909 1.00 97.62 99 ASN A C 1
ATOM 799 O O . ASN A 1 99 ? -10.855 4.575 15.839 1.00 97.62 99 ASN A O 1
ATOM 803 N N . ALA A 1 100 ? -9.638 5.480 14.183 1.00 97.06 100 ALA A N 1
ATOM 804 C CA . ALA A 1 100 ? -10.064 6.856 14.435 1.00 97.06 100 ALA A CA 1
ATOM 805 C C . ALA A 1 100 ? -11.582 7.031 14.268 1.00 97.06 100 ALA A C 1
ATOM 807 O O . ALA A 1 100 ? -12.235 7.603 15.141 1.00 97.06 100 ALA A O 1
ATOM 808 N N . ILE A 1 101 ? -12.151 6.486 13.190 1.00 97.94 101 ILE A N 1
ATOM 809 C CA . ILE A 1 101 ? -13.590 6.528 12.908 1.00 97.94 101 ILE A CA 1
ATOM 810 C C . ILE A 1 101 ? -14.376 5.793 13.999 1.00 97.94 101 ILE A C 1
ATOM 812 O O . ILE A 1 101 ? -15.352 6.331 14.522 1.00 97.94 101 ILE A O 1
ATOM 816 N N . LEU A 1 102 ? -13.950 4.586 14.385 1.00 97.31 102 LEU A N 1
ATOM 817 C CA . LEU A 1 102 ? -14.643 3.796 15.407 1.00 97.31 102 LEU A CA 1
ATOM 818 C C . LEU A 1 102 ? -14.596 4.471 16.785 1.00 97.31 102 LEU A C 1
ATOM 820 O O . LEU A 1 102 ? -15.616 4.518 17.475 1.00 97.31 102 LEU A O 1
ATOM 824 N N . LYS A 1 103 ? -13.458 5.072 17.157 1.00 95.81 103 LYS A N 1
ATOM 825 C CA . LYS A 1 103 ? -13.351 5.867 18.390 1.00 95.81 103 LYS A CA 1
ATOM 826 C C . LYS A 1 103 ? -14.263 7.090 18.363 1.00 95.81 103 LYS A C 1
ATOM 828 O O . LYS A 1 103 ? -14.953 7.339 19.347 1.00 95.81 103 LYS A O 1
ATOM 833 N N . LEU A 1 104 ? -14.334 7.801 17.236 1.00 95.56 104 LEU A N 1
ATOM 834 C CA . LEU A 1 104 ? -15.236 8.945 17.073 1.00 95.56 104 LEU A CA 1
ATOM 835 C C . LEU A 1 104 ? -16.717 8.540 17.199 1.00 95.56 104 LEU A C 1
ATOM 837 O O . LEU A 1 104 ? -17.539 9.318 17.670 1.00 95.56 104 LEU A O 1
ATOM 841 N N . ARG A 1 105 ? -17.058 7.303 16.824 1.00 96.12 105 ARG A N 1
ATOM 842 C CA . ARG A 1 105 ? -18.404 6.720 16.965 1.00 96.12 105 ARG A CA 1
ATOM 843 C C . ARG A 1 105 ? -18.716 6.178 18.365 1.00 96.12 105 ARG A C 1
ATOM 845 O O . ARG A 1 105 ? -19.818 5.671 18.560 1.00 96.12 105 ARG A O 1
ATOM 852 N N . GLY A 1 106 ? -17.783 6.247 19.316 1.00 95.56 106 GLY A N 1
ATOM 853 C CA . GLY A 1 106 ? -17.970 5.715 20.670 1.00 95.56 106 GLY A CA 1
ATOM 854 C C . GLY A 1 106 ? -17.977 4.184 20.746 1.00 95.56 106 GLY A C 1
ATOM 855 O O . GLY A 1 106 ? -18.548 3.613 21.673 1.00 95.56 106 GLY A O 1
ATOM 856 N N . VAL A 1 107 ? -17.371 3.500 19.769 1.00 96.94 107 VAL A N 1
ATOM 857 C CA . VAL A 1 107 ? -17.282 2.033 19.753 1.00 96.94 107 VAL A CA 1
ATOM 858 C C . VAL A 1 107 ? -16.336 1.551 20.868 1.00 96.94 107 VAL A C 1
ATOM 860 O O . VAL A 1 107 ? -15.290 2.169 21.082 1.00 96.94 107 VAL A O 1
ATOM 863 N N . PRO A 1 108 ? -16.649 0.448 21.582 1.00 95.81 108 PRO A N 1
ATOM 864 C CA . PRO A 1 108 ? -15.782 -0.067 22.641 1.00 95.81 108 PRO A CA 1
ATOM 865 C C . PRO A 1 108 ? -14.364 -0.388 22.147 1.00 95.81 108 PRO A C 1
ATOM 867 O O . PRO A 1 108 ? -14.201 -1.032 21.110 1.00 95.81 108 PRO A O 1
ATOM 870 N N . GLU A 1 109 ? -13.340 -0.038 22.937 1.00 93.00 109 GLU A N 1
ATOM 871 C CA . GLU A 1 109 ? -11.916 -0.162 22.560 1.00 93.00 109 GLU A CA 1
ATOM 872 C C . GLU A 1 109 ? -11.546 -1.559 22.036 1.00 93.00 109 GLU A C 1
ATOM 874 O O . GLU A 1 109 ? -10.821 -1.685 21.054 1.00 93.00 109 GLU A O 1
ATOM 879 N N . LYS A 1 110 ? -12.090 -2.625 22.641 1.00 92.62 110 LYS A N 1
ATOM 880 C CA . LYS A 1 110 ? -11.848 -4.005 22.190 1.00 92.62 110 LYS A CA 1
ATOM 881 C C . LYS A 1 110 ? -12.287 -4.223 20.742 1.00 92.62 110 LYS A C 1
ATOM 883 O O . LYS A 1 110 ? -11.554 -4.836 19.972 1.00 92.62 110 LYS A O 1
ATOM 888 N N . LEU A 1 111 ? -13.467 -3.725 20.372 1.00 95.12 111 LEU A N 1
ATOM 889 C CA . LEU A 1 111 ? -14.006 -3.890 19.025 1.00 95.12 111 LEU A CA 1
ATOM 890 C C . LEU A 1 111 ? -13.248 -3.022 18.014 1.00 95.12 111 LEU A C 1
ATOM 892 O O . LEU A 1 111 ? -13.016 -3.474 16.893 1.00 95.12 111 LEU A O 1
ATOM 896 N N . CYS A 1 112 ? -12.781 -1.835 18.422 1.00 95.94 112 CYS A N 1
ATOM 897 C CA . CYS A 1 112 ? -11.848 -1.030 17.631 1.00 95.94 112 CYS A CA 1
ATOM 898 C C . CYS A 1 112 ? -10.577 -1.828 17.323 1.00 95.94 112 CYS A C 1
ATOM 900 O O . CYS A 1 112 ? -10.243 -2.016 16.155 1.00 95.94 112 CYS A O 1
ATOM 902 N N . THR A 1 113 ? -9.921 -2.383 18.346 1.00 94.62 113 THR A N 1
ATOM 903 C CA . THR A 1 113 ? -8.696 -3.176 18.176 1.00 94.62 113 THR A CA 1
ATOM 904 C C . THR A 1 113 ? -8.919 -4.389 17.278 1.00 94.62 113 THR A C 1
ATOM 906 O O . THR A 1 113 ? -8.136 -4.600 16.355 1.00 94.62 113 THR A O 1
ATOM 909 N N . TYR A 1 114 ? -9.996 -5.156 17.478 1.00 95.56 114 TYR A N 1
ATOM 910 C CA . TYR A 1 114 ? -10.297 -6.299 16.610 1.00 95.56 114 TYR A CA 1
ATOM 911 C C . TYR A 1 114 ? -10.537 -5.885 15.159 1.00 95.56 114 TYR A C 1
ATOM 913 O O . TYR A 1 114 ? -10.011 -6.533 14.261 1.00 95.56 114 TYR A O 1
ATOM 921 N N . SER A 1 115 ? -11.260 -4.791 14.917 1.00 96.69 115 SER A N 1
ATOM 922 C CA . SER A 1 115 ? -11.509 -4.290 13.557 1.00 96.69 115 SER A CA 1
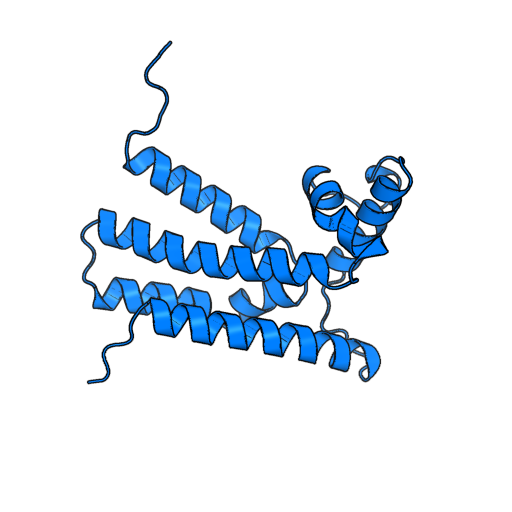ATOM 923 C C . SER A 1 115 ? -10.205 -3.920 12.845 1.00 96.69 115 SER A C 1
ATOM 925 O O . SER A 1 115 ? -10.003 -4.258 11.681 1.00 96.69 115 SER A O 1
ATOM 927 N N . VAL A 1 116 ? -9.277 -3.286 13.567 1.00 97.19 116 VAL A N 1
ATOM 928 C CA . VAL A 1 116 ? -7.950 -2.935 13.043 1.00 97.19 116 VAL A CA 1
ATOM 929 C C . VAL A 1 116 ? -7.107 -4.185 12.792 1.00 97.19 116 VAL A C 1
ATOM 931 O O . VAL A 1 116 ? -6.431 -4.262 11.772 1.00 97.19 116 VAL A O 1
ATOM 934 N N . MET A 1 117 ? -7.150 -5.180 13.684 1.00 96.50 117 MET A N 1
ATOM 935 C CA . MET A 1 117 ? -6.453 -6.457 13.487 1.00 96.50 117 MET A CA 1
ATOM 936 C C . MET A 1 117 ? -6.981 -7.203 12.262 1.00 96.50 117 MET A C 1
ATOM 938 O O . MET A 1 117 ? -6.183 -7.693 11.468 1.00 96.50 117 MET A O 1
ATOM 942 N N . VAL A 1 118 ? -8.305 -7.253 12.088 1.00 96.69 118 VAL A N 1
ATOM 943 C CA . VAL A 1 118 ? -8.947 -7.860 10.916 1.00 96.69 118 VAL A CA 1
ATOM 944 C C . VAL A 1 118 ? -8.490 -7.171 9.635 1.00 96.69 118 VAL A C 1
ATOM 946 O O . VAL A 1 118 ? -8.234 -7.858 8.656 1.00 96.69 118 VAL A O 1
ATOM 949 N N . TRP A 1 119 ? -8.327 -5.847 9.626 1.00 97.38 119 TRP A N 1
ATOM 950 C CA . TRP A 1 119 ? -7.777 -5.165 8.455 1.00 97.38 119 TRP A CA 1
ATOM 951 C C . TRP A 1 119 ? -6.280 -5.435 8.267 1.00 97.38 119 TRP A C 1
ATOM 953 O O . TRP A 1 119 ? -5.848 -5.792 7.181 1.00 97.38 119 TRP A O 1
ATOM 963 N N . LEU A 1 120 ? -5.457 -5.277 9.305 1.00 97.25 120 LEU A N 1
ATOM 964 C CA . LEU A 1 120 ? -4.002 -5.259 9.140 1.00 97.25 120 LEU A CA 1
ATOM 965 C C . LEU A 1 120 ? -3.353 -6.642 9.029 1.00 97.25 120 LEU A C 1
ATOM 967 O O . LEU A 1 120 ? -2.264 -6.738 8.454 1.00 97.25 120 LEU A O 1
ATOM 971 N N . LEU A 1 121 ? -3.984 -7.675 9.591 1.00 96.56 121 LEU A N 1
ATOM 972 C CA . LEU A 1 121 ? -3.450 -9.039 9.684 1.00 96.56 121 LEU A CA 1
ATOM 973 C C . LEU A 1 121 ? -4.174 -10.036 8.771 1.00 96.56 121 LEU A C 1
ATOM 975 O O . LEU A 1 121 ? -3.849 -11.221 8.785 1.00 96.56 121 LEU A O 1
ATOM 979 N N . ASN A 1 122 ? -5.150 -9.584 7.984 1.00 96.50 122 ASN A N 1
ATOM 980 C CA . ASN A 1 122 ? -5.805 -10.439 7.006 1.00 96.50 122 ASN A CA 1
ATOM 981 C C . ASN A 1 122 ? -4.874 -10.668 5.797 1.00 96.50 122 ASN A C 1
ATOM 983 O O . ASN A 1 122 ? -4.383 -9.702 5.210 1.00 96.50 122 ASN A O 1
ATOM 987 N N . PRO A 1 123 ? -4.629 -11.930 5.396 1.00 94.94 123 PRO A N 1
ATOM 988 C CA . PRO A 1 123 ? -3.744 -12.238 4.279 1.00 94.94 123 PRO A CA 1
ATOM 989 C C . PRO A 1 123 ? -4.184 -11.630 2.953 1.00 94.94 123 PRO A C 1
ATOM 991 O O . PRO A 1 123 ? -3.333 -11.310 2.131 1.00 94.94 123 PRO A O 1
ATOM 994 N N . PHE A 1 124 ? -5.477 -11.406 2.740 1.00 92.56 124 PHE A N 1
ATOM 995 C CA . PHE A 1 124 ? -5.946 -10.735 1.533 1.00 92.56 124 PHE A CA 1
ATOM 996 C C . PHE A 1 124 ? -5.576 -9.251 1.527 1.00 92.56 124 PHE A C 1
ATOM 998 O O . PHE A 1 124 ? -5.089 -8.752 0.524 1.00 92.56 124 PHE A O 1
ATOM 1005 N N . THR A 1 125 ? -5.745 -8.540 2.639 1.00 93.50 125 THR A N 1
ATOM 1006 C CA . THR A 1 125 ? -5.517 -7.088 2.684 1.00 93.50 125 THR A CA 1
ATOM 1007 C C . THR A 1 125 ? -4.035 -6.745 2.642 1.00 93.50 125 THR A C 1
ATOM 1009 O O . THR A 1 125 ? -3.615 -5.943 1.807 1.00 93.50 125 THR A O 1
ATOM 1012 N N . PHE A 1 126 ? -3.211 -7.397 3.473 1.00 94.25 126 PHE A N 1
ATOM 1013 C CA . PHE A 1 126 ? -1.789 -7.066 3.517 1.00 94.25 126 PHE A CA 1
ATOM 1014 C C . PHE A 1 126 ? -1.047 -7.484 2.246 1.00 94.25 126 PHE A C 1
ATOM 1016 O O . PHE A 1 126 ? 0.013 -6.926 1.983 1.00 94.25 126 PHE A O 1
ATOM 1023 N N . THR A 1 127 ? -1.572 -8.440 1.460 1.00 95.81 127 THR A N 1
ATOM 1024 C CA . THR A 1 127 ? -0.939 -8.846 0.194 1.00 95.81 127 THR A CA 1
ATOM 1025 C C . THR A 1 127 ? -1.243 -7.893 -0.955 1.00 95.81 127 THR A C 1
ATOM 1027 O O . THR A 1 127 ? -0.393 -7.729 -1.820 1.00 95.81 127 THR A O 1
ATOM 1030 N N . ILE A 1 128 ? -2.397 -7.221 -0.975 1.00 96.12 128 ILE A N 1
ATOM 1031 C CA . ILE A 1 128 ? -2.767 -6.283 -2.052 1.00 96.12 128 ILE A CA 1
ATOM 1032 C C . ILE A 1 128 ? -1.688 -5.201 -2.224 1.00 96.12 128 ILE A C 1
ATOM 1034 O O . ILE A 1 128 ? -1.127 -5.040 -3.309 1.00 96.12 128 ILE A O 1
ATOM 1038 N N . GLY A 1 129 ? -1.341 -4.499 -1.140 1.00 95.12 129 GLY A N 1
ATOM 1039 C CA . GLY A 1 129 ? -0.339 -3.431 -1.186 1.00 95.12 129 GLY A CA 1
ATOM 1040 C C . GLY A 1 129 ? 1.082 -3.942 -1.444 1.00 95.12 129 GLY A C 1
ATOM 1041 O O . GLY A 1 129 ? 1.815 -3.358 -2.242 1.00 95.12 129 GLY A O 1
ATOM 1042 N N . THR A 1 130 ? 1.473 -5.059 -0.822 1.00 97.50 130 THR A N 1
ATOM 1043 C CA . THR A 1 130 ? 2.833 -5.613 -0.955 1.00 97.50 130 THR A CA 1
ATOM 1044 C C . THR A 1 130 ? 3.078 -6.241 -2.325 1.00 97.50 130 THR A C 1
ATOM 1046 O O . THR A 1 130 ? 4.209 -6.218 -2.810 1.00 97.50 130 THR A O 1
ATOM 1049 N N . ARG A 1 131 ? 2.036 -6.758 -2.989 1.00 97.81 131 ARG A N 1
ATOM 1050 C CA . ARG A 1 131 ? 2.100 -7.223 -4.382 1.00 97.81 131 ARG A CA 1
ATOM 1051 C C . ARG A 1 131 ? 2.158 -6.073 -5.390 1.00 97.81 131 ARG A C 1
ATOM 1053 O O . ARG A 1 131 ? 2.535 -6.313 -6.532 1.00 97.81 131 ARG A O 1
ATOM 1060 N N . GLY A 1 132 ? 1.859 -4.839 -4.979 1.00 96.88 132 GLY A N 1
ATOM 1061 C CA . GLY A 1 132 ? 1.955 -3.654 -5.832 1.00 96.88 132 GLY A CA 1
ATOM 1062 C C . GLY A 1 132 ? 0.619 -3.133 -6.364 1.00 96.88 132 GLY A C 1
ATOM 1063 O O . GLY A 1 132 ? 0.606 -2.392 -7.341 1.00 96.88 132 GLY A O 1
ATOM 1064 N N . ASN A 1 133 ? -0.510 -3.484 -5.754 1.00 96.44 133 ASN A N 1
ATOM 1065 C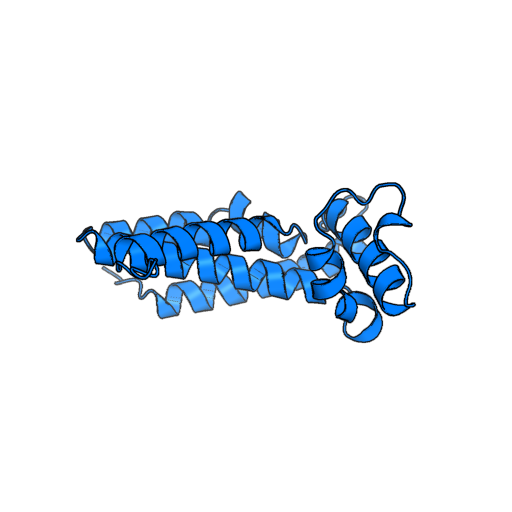 CA . ASN A 1 133 ? -1.803 -2.932 -6.144 1.00 96.44 133 ASN A CA 1
ATOM 1066 C C . ASN A 1 133 ? -2.106 -1.631 -5.371 1.00 96.44 133 ASN A C 1
ATOM 1068 O O . ASN A 1 133 ? -1.818 -1.525 -4.177 1.00 96.44 133 ASN A O 1
ATOM 1072 N N . CYS A 1 134 ? -2.680 -0.632 -6.047 1.00 96.06 134 CYS A N 1
ATOM 1073 C CA . CYS A 1 134 ? -2.918 0.703 -5.492 1.00 96.06 134 CYS A CA 1
ATOM 1074 C C . CYS A 1 134 ? -4.220 0.843 -4.682 1.00 96.06 134 CYS A C 1
ATOM 1076 O O . CYS A 1 134 ? -4.444 1.900 -4.090 1.00 96.06 134 CYS A O 1
ATOM 1078 N N . GLU A 1 135 ? -5.045 -0.204 -4.595 1.00 95.62 135 GLU A N 1
ATOM 1079 C CA . GLU A 1 135 ? -6.312 -0.219 -3.845 1.00 95.62 135 GLU A CA 1
ATOM 1080 C C . GLU A 1 135 ? -6.225 0.365 -2.413 1.00 95.62 135 GLU A C 1
ATOM 1082 O O . GLU A 1 135 ? -7.109 1.141 -2.036 1.00 95.62 135 GLU A O 1
ATOM 1087 N N . PRO A 1 136 ? -5.166 0.125 -1.605 1.00 96.75 136 PRO A N 1
ATOM 1088 C CA . PRO A 1 136 ? -5.092 0.688 -0.256 1.00 96.75 136 PRO A CA 1
ATOM 1089 C C . PRO A 1 136 ? -5.043 2.221 -0.221 1.00 96.75 136 PRO A C 1
ATOM 1091 O O . PRO A 1 136 ? -5.510 2.821 0.747 1.00 96.75 136 PRO A O 1
ATOM 1094 N N . ILE A 1 137 ? -4.522 2.875 -1.270 1.00 97.44 137 ILE A N 1
ATOM 1095 C CA . ILE A 1 137 ? -4.584 4.341 -1.402 1.00 97.44 137 ILE A CA 1
ATOM 1096 C C . ILE A 1 137 ? -6.044 4.783 -1.507 1.00 97.44 137 ILE A C 1
ATOM 1098 O O . ILE A 1 137 ? -6.454 5.724 -0.828 1.00 97.44 137 ILE A O 1
ATOM 1102 N N . ILE A 1 138 ? -6.829 4.103 -2.345 1.00 96.56 138 ILE A N 1
ATOM 1103 C CA . ILE A 1 138 ? -8.237 4.431 -2.584 1.00 96.56 138 ILE A CA 1
ATOM 1104 C C . ILE A 1 138 ? -9.024 4.270 -1.281 1.00 96.56 138 ILE A C 1
ATOM 1106 O O . ILE A 1 138 ? -9.717 5.198 -0.860 1.00 96.56 138 ILE A O 1
ATOM 1110 N N . CYS A 1 139 ? -8.831 3.148 -0.583 1.00 97.38 139 CYS A N 1
ATOM 1111 C CA . CYS A 1 139 ? -9.414 2.904 0.735 1.00 97.38 139 CYS A CA 1
ATOM 1112 C C . CYS A 1 139 ? -9.046 4.001 1.747 1.00 97.38 139 CYS A C 1
ATOM 1114 O O . CYS A 1 139 ? -9.923 4.512 2.448 1.00 97.38 139 CYS A O 1
ATOM 1116 N N . ALA A 1 140 ? -7.772 4.404 1.811 1.00 98.12 140 ALA A N 1
ATOM 1117 C CA . ALA A 1 140 ? -7.324 5.449 2.729 1.00 98.12 140 ALA A CA 1
ATOM 1118 C C . ALA A 1 140 ? -7.992 6.798 2.430 1.00 98.12 140 ALA A C 1
ATOM 1120 O O . ALA A 1 140 ? -8.461 7.464 3.353 1.00 98.12 140 ALA A O 1
ATOM 1121 N N . ILE A 1 141 ? -8.087 7.185 1.154 1.00 97.75 141 ILE A N 1
ATOM 1122 C CA . ILE A 1 141 ? -8.738 8.432 0.733 1.00 97.75 141 ILE A CA 1
ATOM 1123 C C . ILE A 1 141 ? -10.227 8.414 1.094 1.00 97.75 141 ILE A C 1
ATOM 1125 O O . ILE A 1 141 ? -10.720 9.381 1.671 1.00 97.75 141 ILE A O 1
ATOM 1129 N N . ILE A 1 142 ? -10.942 7.319 0.814 1.00 97.94 142 ILE A N 1
ATOM 1130 C CA . ILE A 1 142 ? -12.375 7.198 1.125 1.00 97.94 142 ILE A CA 1
ATOM 1131 C C . ILE A 1 142 ? -12.616 7.311 2.633 1.00 97.94 142 ILE A C 1
ATOM 1133 O O . ILE A 1 142 ? -13.462 8.092 3.070 1.00 97.94 142 ILE A O 1
ATOM 1137 N N . LEU A 1 143 ? -11.853 6.579 3.449 1.00 98.19 143 LEU A N 1
ATOM 1138 C CA . LEU A 1 143 ? -11.986 6.656 4.904 1.00 98.19 143 LEU A CA 1
ATOM 1139 C C . LEU A 1 143 ? -11.604 8.032 5.445 1.00 98.19 143 LEU A C 1
ATOM 1141 O O . LEU A 1 143 ? -12.231 8.521 6.383 1.00 98.19 143 LEU A O 1
ATOM 1145 N N . TRP A 1 144 ? -10.609 8.684 4.849 1.00 97.75 144 TRP A N 1
ATOM 1146 C CA . TRP A 1 144 ? -10.242 10.042 5.221 1.00 97.75 144 TRP A CA 1
ATOM 1147 C C . TRP A 1 144 ? -11.361 11.042 4.906 1.00 97.75 144 TRP A C 1
ATOM 1149 O O . TRP A 1 144 ? -11.688 11.864 5.760 1.00 97.75 144 TRP A O 1
ATOM 1159 N N . ILE A 1 145 ? -12.013 10.930 3.744 1.00 97.19 145 ILE A N 1
ATOM 1160 C CA . ILE A 1 145 ? -13.194 11.736 3.394 1.00 97.19 145 ILE A CA 1
ATOM 1161 C C . ILE A 1 145 ? -14.312 11.518 4.420 1.00 97.19 145 ILE A C 1
ATOM 1163 O O . ILE A 1 145 ? -14.849 12.491 4.947 1.00 97.19 145 ILE A O 1
ATOM 1167 N N . ILE A 1 146 ? -14.621 10.264 4.767 1.00 96.44 146 ILE A N 1
ATOM 1168 C CA . ILE A 1 146 ? -15.625 9.933 5.793 1.00 96.44 146 ILE A CA 1
ATOM 1169 C C . ILE A 1 146 ? -15.264 10.581 7.135 1.00 96.44 146 ILE A C 1
ATOM 1171 O O . ILE A 1 146 ? -16.106 11.226 7.758 1.00 96.44 146 ILE A O 1
ATOM 1175 N N . LEU A 1 147 ? -14.005 10.475 7.562 1.00 96.25 147 LEU A N 1
ATOM 1176 C CA . LEU A 1 147 ? -13.533 11.090 8.799 1.00 96.25 147 LEU A CA 1
ATOM 1177 C C . LEU A 1 147 ? -13.649 12.625 8.764 1.00 96.25 147 LEU A C 1
ATOM 1179 O O . LEU A 1 147 ? -14.008 13.236 9.770 1.00 96.25 147 LEU A O 1
ATOM 1183 N N . CYS A 1 148 ? -13.368 13.267 7.629 1.00 95.12 148 CYS A N 1
ATOM 1184 C CA . CYS A 1 148 ? -13.543 14.711 7.454 1.00 95.12 148 CYS A CA 1
ATOM 1185 C C . CYS A 1 148 ? -15.018 15.127 7.548 1.00 95.12 148 CYS A C 1
ATOM 1187 O O . CYS A 1 148 ? -15.327 16.088 8.256 1.00 95.12 148 CYS A O 1
ATOM 1189 N N . LEU A 1 149 ? -15.919 14.376 6.906 1.00 94.56 149 LEU A N 1
ATOM 1190 C CA . LEU A 1 149 ? -17.368 14.595 6.970 1.00 94.56 149 LEU A CA 1
ATOM 1191 C C . LEU A 1 149 ? -17.891 14.474 8.408 1.00 94.56 149 LEU A C 1
ATOM 1193 O O . LEU A 1 149 ? -18.625 15.342 8.873 1.00 94.56 149 LEU A O 1
ATOM 1197 N N . MET A 1 150 ? -17.461 13.449 9.146 1.00 93.06 150 MET A N 1
ATOM 1198 C CA . MET A 1 150 ? -17.859 13.238 10.545 1.00 93.06 150 MET A CA 1
ATOM 1199 C C . MET A 1 150 ? -17.385 14.349 11.487 1.00 93.06 150 MET A C 1
ATOM 1201 O O . MET A 1 150 ? -18.044 14.627 12.483 1.00 93.06 150 MET A O 1
ATOM 1205 N N . ASN A 1 151 ? -16.252 14.983 11.181 1.00 91.50 151 ASN A N 1
ATOM 1206 C CA . ASN A 1 151 ? -15.721 16.105 11.955 1.00 91.50 151 ASN A CA 1
ATOM 1207 C C . ASN A 1 151 ? -16.300 17.466 11.527 1.00 91.50 151 ASN A C 1
ATOM 1209 O O . ASN A 1 151 ? -15.811 18.495 11.987 1.00 91.50 151 ASN A O 1
ATOM 1213 N N . GLY A 1 152 ? -17.282 17.500 10.618 1.00 84.19 152 GLY A N 1
ATOM 1214 C CA . GLY A 1 152 ? -17.871 18.749 10.128 1.00 84.19 152 GLY A CA 1
ATOM 1215 C C . GLY A 1 152 ? -16.914 19.604 9.290 1.00 84.19 152 GLY A C 1
ATOM 1216 O O . GLY A 1 152 ? -17.156 20.792 9.114 1.00 84.19 152 GLY A O 1
ATOM 1217 N N . LYS A 1 153 ? -15.830 19.029 8.747 1.00 68.94 153 LYS A N 1
ATOM 1218 C CA . LYS A 1 153 ? -14.858 19.736 7.889 1.00 68.94 153 LYS A CA 1
ATOM 1219 C C . LYS A 1 153 ? -15.329 19.864 6.436 1.00 68.94 153 LYS A C 1
ATOM 1221 O O . LYS A 1 153 ? -14.528 19.793 5.507 1.00 68.94 153 LYS A O 1
ATOM 1226 N N . THR A 1 154 ? -16.626 20.024 6.215 1.00 64.25 154 THR A N 1
ATOM 1227 C CA . THR A 1 154 ? -17.148 20.475 4.926 1.00 64.25 154 THR A CA 1
ATOM 1228 C C . THR A 1 154 ? -17.073 21.988 4.935 1.00 64.25 154 THR A C 1
ATOM 1230 O O . THR A 1 154 ? -17.634 22.589 5.844 1.00 64.25 154 THR A O 1
ATOM 1233 N N . SER A 1 155 ? -16.373 22.596 3.977 1.00 56.41 155 SER A N 1
ATOM 1234 C CA . SER A 1 155 ? -16.373 24.050 3.783 1.00 56.41 155 SER A CA 1
ATOM 1235 C C . SER A 1 155 ? -17.813 24.573 3.791 1.00 56.41 155 SER A C 1
ATOM 1237 O O . SER A 1 155 ? -18.520 24.468 2.793 1.00 56.41 155 SER A O 1
ATOM 1239 N N . SER A 1 156 ? -18.268 25.094 4.928 1.00 52.53 156 SER A N 1
ATOM 1240 C CA . SER A 1 156 ? -19.546 25.778 5.070 1.00 52.53 156 SER A CA 1
ATOM 1241 C C . SER A 1 156 ? -19.340 27.230 4.653 1.00 52.53 156 SER A C 1
ATOM 1243 O O . SER A 1 156 ? -19.332 28.130 5.488 1.00 52.53 156 SER A O 1
ATOM 1245 N N . THR A 1 157 ? -19.086 27.431 3.365 1.00 46.25 157 THR A N 1
ATOM 1246 C CA . THR A 1 157 ? -18.986 28.754 2.747 1.00 46.25 157 THR A CA 1
ATOM 1247 C C . THR A 1 157 ? -19.286 28.597 1.263 1.00 46.25 157 THR A C 1
ATOM 1249 O O . THR A 1 157 ? -18.414 28.228 0.477 1.00 46.25 157 THR A O 1
ATOM 1252 N N . PHE A 1 158 ? -20.552 28.822 0.922 1.00 45.31 158 PHE A N 1
ATOM 1253 C CA . PHE A 1 158 ? -20.976 29.330 -0.378 1.00 45.31 158 PHE A CA 1
ATOM 1254 C C . PHE A 1 158 ? -21.415 30.776 -0.171 1.00 45.31 158 PHE A C 1
ATOM 1256 O O . PHE A 1 158 ? -22.001 31.041 0.907 1.00 45.31 158 PHE A O 1
#